Protein AF-A0A8H4ESY8-F1 (afdb_monomer_lite)

Sequence (150 aa):
MKFKSYLSGENSWLFCIITTLFLMIITCPILQLVKIIIFNKAGLQLSWINYVYLIFSIILIAAVSCIACTLLRDNPSDIVVVIIMYNTYFIIMSLYTTVTYKEIDIPLRCPENYNYTSPLVKIACQIRSANLIFMWITGVILASPIFCLC

pLDDT: mean 82.45, std 15.98, range [35.78, 97.38]

Secondary structure (DSSP, 8-state):
-HHHHHSSSS-HHHHHHHHHHHHHHHHHHHHHHHHHHHHHHTT----THHHHHHHHHHHHHHHHHHHHHHTTS--HHHHHHHHHHHHHHHHHHHHHHHHHHTSSSS-TT--TTS--SSHHHHHHHHHHHHHHHHHHHHHHHHHHHHHH--

Foldseek 3Di:
DVVVVCPPDPPPVVVVLVVVLLVLLVVLLVLLVVLVVLCVVVVFDDDPLSVVLNVLSVVVNVLVVVCVVCVVPPDPVNVVVLVVSLVVLVVSLVVCCVVLCPRDPADLVLDPPDDDPDPSVSVSSVSSNVSNVSSVVSSVSSCVVVVVVD

Organism: Gigaspora margarita (NCBI:txid4874)

Radius of gyration: 18.09 Å; chains: 1; bounding box: 44×22×53 Å

Structure (mmCIF, N/CA/C/O backbone):
data_AF-A0A8H4ESY8-F1
#
_entry.id   AF-A0A8H4ESY8-F1
#
loop_
_atom_site.group_PDB
_atom_site.id
_atom_site.type_symbol
_atom_site.label_atom_id
_atom_site.label_alt_id
_atom_site.label_comp_id
_atom_site.label_asym_id
_atom_site.label_entity_id
_atom_site.label_seq_id
_atom_site.pdbx_PDB_ins_code
_atom_site.Cartn_x
_atom_site.Cartn_y
_atom_site.Cartn_z
_atom_site.occupancy
_atom_site.B_iso_or_equiv
_atom_site.auth_seq_id
_atom_site.auth_comp_id
_atom_site.auth_asym_id
_atom_site.auth_atom_id
_atom_site.pdbx_PDB_model_num
ATOM 1 N N . MET A 1 1 ? 14.040 7.582 -30.208 1.00 37.78 1 MET A N 1
ATOM 2 C CA . MET A 1 1 ? 13.030 7.724 -31.291 1.00 37.78 1 MET A CA 1
ATOM 3 C C . MET A 1 1 ? 11.759 6.886 -31.059 1.00 37.78 1 MET A C 1
ATOM 5 O O . MET A 1 1 ? 10.702 7.331 -31.483 1.00 37.78 1 MET A O 1
ATOM 9 N N . LYS A 1 2 ? 11.807 5.756 -30.323 1.00 41.59 2 LYS A N 1
ATOM 10 C CA . LYS A 1 2 ? 10.635 4.904 -30.001 1.00 41.59 2 LYS A CA 1
ATOM 11 C C . LYS A 1 2 ? 9.529 5.566 -29.158 1.00 41.59 2 LYS A C 1
ATOM 13 O O . LYS A 1 2 ? 8.362 5.287 -29.375 1.00 41.59 2 LYS A O 1
ATOM 18 N N . PHE A 1 3 ? 9.846 6.495 -28.253 1.00 41.81 3 PHE A N 1
ATOM 19 C CA . PHE A 1 3 ? 8.815 7.149 -27.423 1.00 41.81 3 PHE A CA 1
ATOM 20 C C . PHE A 1 3 ? 7.831 8.013 -28.243 1.00 41.81 3 PHE A C 1
ATOM 22 O O . PHE A 1 3 ? 6.672 8.173 -27.876 1.00 41.81 3 PHE A O 1
ATOM 29 N N . LYS A 1 4 ? 8.273 8.532 -29.400 1.00 40.06 4 LYS A N 1
ATOM 30 C CA . LYS A 1 4 ? 7.449 9.367 -30.290 1.00 40.06 4 LYS A CA 1
ATOM 31 C C . LYS A 1 4 ? 6.465 8.543 -31.134 1.00 40.06 4 LYS A C 1
ATOM 33 O O . LYS A 1 4 ? 5.412 9.065 -31.474 1.00 40.06 4 LYS A O 1
ATOM 38 N N . SER A 1 5 ? 6.770 7.270 -31.419 1.00 44.25 5 SER A N 1
ATOM 39 C CA . SER A 1 5 ? 5.841 6.350 -32.096 1.00 44.25 5 SER A CA 1
ATOM 40 C C . SER A 1 5 ? 4.804 5.740 -31.144 1.00 44.25 5 SER A C 1
ATOM 42 O O . SER A 1 5 ? 3.771 5.271 -31.594 1.00 44.25 5 SER A O 1
ATOM 44 N N . TYR A 1 6 ? 5.030 5.778 -29.824 1.00 46.00 6 TYR A N 1
ATOM 45 C CA . TYR A 1 6 ? 4.026 5.364 -28.830 1.00 46.00 6 TYR A CA 1
ATOM 46 C C . TYR A 1 6 ? 2.893 6.389 -28.652 1.00 46.00 6 TYR A C 1
ATOM 48 O O . TYR A 1 6 ? 1.780 6.012 -28.298 1.00 46.00 6 TYR A O 1
ATOM 56 N N . LEU A 1 7 ? 3.164 7.673 -28.918 1.00 48.06 7 LEU A N 1
ATOM 57 C CA . LEU A 1 7 ? 2.187 8.768 -28.847 1.00 48.06 7 LEU A CA 1
ATOM 58 C C . LEU A 1 7 ? 1.379 8.948 -30.146 1.00 48.06 7 LEU A C 1
ATOM 60 O O . LEU A 1 7 ? 0.415 9.712 -30.157 1.00 48.06 7 LEU A O 1
ATOM 64 N N . SER A 1 8 ? 1.732 8.257 -31.238 1.00 47.56 8 SER A N 1
ATOM 65 C CA . SER A 1 8 ? 0.985 8.311 -32.499 1.00 47.56 8 SER A CA 1
ATOM 66 C C . SER A 1 8 ? -0.161 7.293 -32.510 1.00 47.56 8 SER A C 1
ATOM 68 O O . SER A 1 8 ? -0.045 6.234 -33.108 1.00 47.56 8 SER A O 1
ATOM 70 N N . GLY A 1 9 ? -1.265 7.608 -31.829 1.00 50.97 9 GLY A N 1
ATOM 71 C CA . GLY A 1 9 ? -2.621 7.105 -32.122 1.00 50.97 9 GLY A CA 1
ATOM 72 C C . GLY A 1 9 ? -2.967 5.616 -31.915 1.00 50.97 9 GLY A C 1
ATOM 73 O O . GLY A 1 9 ? -4.118 5.334 -31.604 1.00 50.97 9 GLY A O 1
ATOM 74 N N . GLU A 1 10 ? -2.036 4.665 -32.022 1.00 53.84 10 GLU A N 1
ATOM 75 C CA . GLU A 1 10 ? -2.345 3.217 -32.018 1.00 53.84 10 GLU A CA 1
ATOM 76 C C . GLU A 1 10 ? -2.363 2.565 -30.619 1.00 53.84 10 GLU A C 1
ATOM 78 O O . GLU A 1 10 ? -2.776 1.419 -30.475 1.00 53.84 10 GLU A O 1
ATOM 83 N N . ASN A 1 11 ? -1.992 3.293 -29.558 1.00 60.19 11 ASN A N 1
ATOM 84 C CA . ASN A 1 11 ? -1.743 2.729 -28.221 1.00 60.19 11 ASN A CA 1
ATOM 85 C C . ASN A 1 11 ? -2.512 3.430 -27.080 1.00 60.19 11 ASN A C 1
ATOM 87 O O . ASN A 1 11 ? -1.972 3.661 -25.997 1.00 60.19 11 ASN A O 1
ATOM 91 N N . SER A 1 12 ? -3.791 3.764 -27.291 1.00 69.19 12 SER A N 1
ATOM 92 C CA . SER A 1 12 ? -4.640 4.433 -26.280 1.00 69.19 12 SER A CA 1
ATOM 93 C C . SER A 1 12 ? -4.663 3.712 -24.916 1.00 69.19 12 SER A C 1
ATOM 95 O O . SER A 1 12 ? -4.618 4.360 -23.871 1.00 69.19 12 SER A O 1
ATOM 97 N N . TRP A 1 13 ? -4.632 2.377 -24.912 1.00 70.38 13 TRP A N 1
ATOM 98 C CA . TRP A 1 13 ? -4.632 1.555 -23.698 1.00 70.38 13 TRP A CA 1
ATOM 99 C C . TRP A 1 13 ? -3.348 1.703 -22.855 1.00 70.38 13 TRP A C 1
ATOM 101 O O . TRP A 1 13 ? -3.424 1.748 -21.629 1.00 70.38 13 TRP A O 1
ATOM 111 N N . LEU A 1 14 ? -2.176 1.858 -23.484 1.00 68.12 14 LEU A N 1
ATOM 112 C CA . LEU A 1 14 ? -0.896 2.077 -22.791 1.00 68.12 14 LEU A CA 1
ATOM 113 C C . LEU A 1 14 ? -0.868 3.422 -22.069 1.00 68.12 14 LEU A C 1
ATOM 115 O O . LEU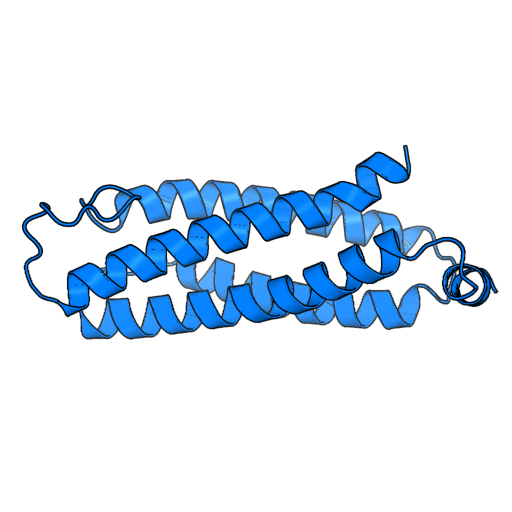 A 1 14 ? -0.395 3.512 -20.938 1.00 68.12 14 LEU A O 1
ATOM 119 N N . PHE A 1 15 ? -1.412 4.463 -22.701 1.00 71.25 15 PHE A N 1
ATOM 120 C CA . PHE A 1 15 ? -1.540 5.779 -22.079 1.00 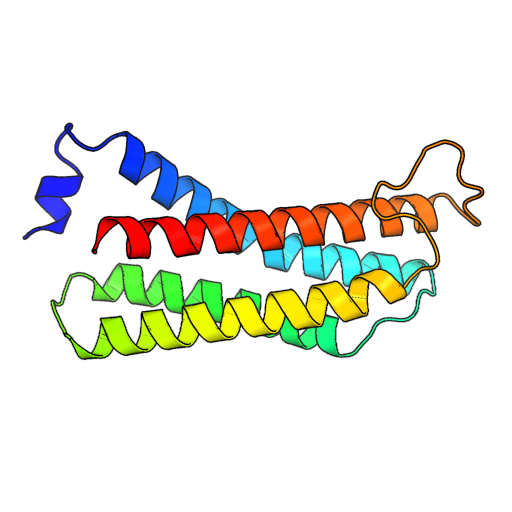71.25 15 PHE A CA 1
ATOM 121 C C . PHE A 1 15 ? -2.427 5.726 -20.827 1.00 71.25 15 PHE A C 1
ATOM 123 O O . PHE A 1 15 ? -2.077 6.308 -19.796 1.00 71.25 15 PHE A O 1
ATOM 130 N N . CYS A 1 16 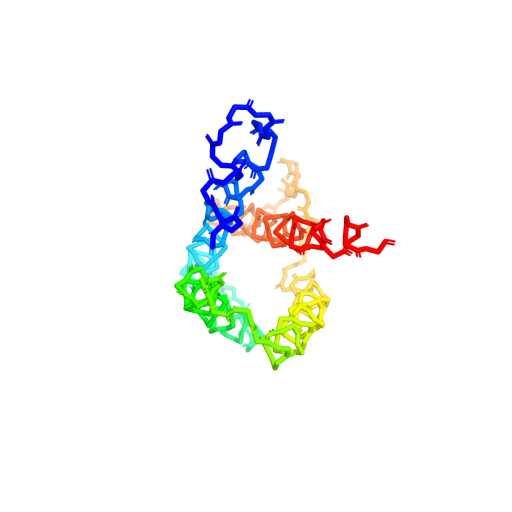? -3.535 4.979 -20.885 1.00 76.31 16 CYS A N 1
ATOM 131 C CA . CYS A 1 16 ? -4.381 4.725 -19.722 1.00 76.31 16 CYS A CA 1
ATOM 132 C C . CYS A 1 16 ? -3.611 3.997 -18.613 1.00 76.31 16 CYS A C 1
ATOM 134 O O . CYS A 1 16 ? -3.620 4.470 -17.481 1.00 76.31 16 CYS A O 1
ATOM 136 N N . ILE A 1 17 ? -2.887 2.915 -18.926 1.00 75.25 17 ILE A N 1
ATOM 137 C CA . ILE A 1 17 ? -2.105 2.153 -17.934 1.00 75.25 17 ILE A CA 1
ATOM 138 C C . ILE A 1 17 ? -1.055 3.034 -17.249 1.00 75.25 17 ILE A C 1
ATOM 140 O O . ILE A 1 17 ? -0.965 3.033 -16.023 1.00 75.25 17 ILE A O 1
ATOM 144 N N . ILE A 1 18 ? -0.288 3.814 -18.015 1.00 75.31 18 ILE A N 1
ATOM 145 C CA . ILE A 1 18 ? 0.761 4.691 -17.474 1.00 75.31 18 ILE A CA 1
ATOM 146 C C . ILE A 1 18 ? 0.153 5.770 -16.572 1.00 75.31 18 ILE A C 1
ATOM 148 O O . ILE A 1 18 ? 0.655 6.026 -15.477 1.00 75.31 18 ILE A O 1
ATOM 152 N N . THR A 1 19 ? -0.952 6.378 -17.005 1.00 79.88 19 THR A N 1
ATOM 153 C CA . THR A 1 19 ? -1.633 7.426 -16.236 1.00 79.88 19 THR A CA 1
ATOM 154 C C . THR A 1 19 ? -2.232 6.860 -14.947 1.00 79.88 19 THR A C 1
ATOM 156 O O . THR A 1 19 ? -2.048 7.436 -13.875 1.00 79.88 19 THR A O 1
ATOM 159 N N . THR A 1 20 ? -2.896 5.703 -15.015 1.00 84.31 20 THR A N 1
ATOM 160 C CA . THR A 1 20 ? -3.414 5.004 -13.833 1.00 84.31 20 THR A CA 1
ATOM 161 C C . THR A 1 20 ? -2.285 4.626 -12.880 1.00 84.31 20 THR A C 1
ATOM 163 O O . THR A 1 20 ? -2.417 4.839 -11.676 1.00 84.31 20 THR A O 1
ATOM 166 N N . LEU A 1 21 ? -1.157 4.129 -13.392 1.00 82.38 21 LEU A N 1
ATOM 167 C CA . LEU A 1 21 ? -0.001 3.779 -12.574 1.00 82.38 21 LEU A CA 1
ATOM 168 C C . LEU A 1 21 ? 0.541 4.999 -11.816 1.00 82.38 21 LEU A C 1
ATOM 170 O O . LEU A 1 21 ? 0.796 4.908 -10.617 1.00 82.38 21 LEU A O 1
ATOM 174 N N . PHE A 1 22 ? 0.658 6.147 -12.484 1.00 83.62 22 PHE A N 1
ATOM 175 C CA . PHE A 1 22 ? 1.128 7.383 -11.858 1.00 83.62 22 PHE A CA 1
ATOM 176 C C . PHE A 1 22 ? 0.204 7.846 -10.721 1.00 83.62 22 PHE A C 1
ATOM 178 O O . PHE A 1 22 ? 0.669 8.160 -9.624 1.00 83.62 22 PHE A O 1
ATOM 185 N N . LEU A 1 23 ? -1.114 7.816 -10.945 1.00 88.75 23 LEU A N 1
ATOM 186 C CA . LEU A 1 23 ? -2.103 8.157 -9.917 1.00 88.75 23 LEU A CA 1
ATOM 187 C C . LEU A 1 23 ? -2.033 7.206 -8.715 1.00 88.75 23 LEU A C 1
ATOM 189 O O . LEU A 1 23 ? -2.091 7.650 -7.567 1.00 88.75 23 LEU A O 1
ATOM 193 N N . MET A 1 24 ? -1.875 5.906 -8.962 1.00 87.88 24 MET A N 1
ATOM 194 C CA . MET A 1 24 ? -1.808 4.887 -7.912 1.00 87.88 24 MET A CA 1
ATOM 195 C C . MET A 1 24 ? -0.534 5.007 -7.070 1.00 87.88 24 MET A C 1
ATOM 197 O O . MET A 1 24 ? -0.606 4.999 -5.840 1.00 87.88 24 MET A O 1
ATOM 201 N N . ILE A 1 25 ? 0.613 5.223 -7.718 1.00 87.12 25 ILE A N 1
ATOM 202 C CA . ILE A 1 25 ? 1.912 5.423 -7.062 1.00 87.12 25 ILE A CA 1
ATOM 203 C C . ILE A 1 25 ? 1.892 6.627 -6.107 1.00 87.12 25 ILE A C 1
ATOM 205 O O . ILE A 1 25 ? 2.517 6.570 -5.052 1.00 87.12 25 ILE A O 1
ATOM 209 N N . ILE A 1 26 ? 1.149 7.692 -6.430 1.00 90.62 26 ILE A N 1
ATOM 210 C CA . ILE A 1 26 ? 0.958 8.850 -5.539 1.00 90.62 26 ILE A CA 1
ATOM 211 C C . ILE A 1 26 ? -0.066 8.548 -4.437 1.00 90.62 26 ILE A C 1
ATOM 213 O O . ILE A 1 26 ? 0.107 8.952 -3.286 1.00 90.62 26 ILE A O 1
ATOM 217 N N . THR A 1 27 ? -1.133 7.822 -4.766 1.00 92.94 27 THR A N 1
ATOM 218 C CA . THR A 1 27 ? -2.222 7.536 -3.823 1.00 92.94 27 THR A CA 1
ATOM 219 C C . THR A 1 27 ? -1.772 6.616 -2.683 1.00 92.94 27 THR A C 1
ATOM 221 O O . THR A 1 27 ? -2.144 6.852 -1.534 1.00 92.94 27 THR A O 1
ATOM 224 N N . CYS A 1 28 ? -0.930 5.613 -2.952 1.00 92.94 28 CYS A N 1
ATOM 225 C CA . CYS A 1 28 ? -0.404 4.691 -1.938 1.00 92.94 28 CYS A CA 1
ATOM 226 C C . CYS A 1 28 ? 0.279 5.379 -0.734 1.00 92.94 28 CYS A C 1
ATOM 228 O O . CYS A 1 28 ? -0.151 5.146 0.398 1.00 92.94 28 CYS A O 1
ATOM 230 N N . PRO A 1 29 ? 1.300 6.242 -0.905 1.00 94.25 29 PRO A N 1
ATOM 231 C CA . PRO A 1 29 ? 1.940 6.913 0.224 1.00 94.25 29 PRO A CA 1
ATOM 232 C C . PRO A 1 29 ? 0.999 7.884 0.944 1.00 94.25 29 PRO A C 1
ATOM 234 O O . PRO A 1 29 ? 1.091 8.004 2.164 1.00 94.25 29 PRO A O 1
ATOM 237 N N . ILE A 1 30 ? 0.062 8.531 0.239 1.00 96.00 30 ILE A N 1
ATOM 238 C CA . ILE A 1 30 ? -0.957 9.384 0.873 1.00 96.00 30 ILE A CA 1
ATOM 239 C C . ILE A 1 30 ? -1.859 8.545 1.784 1.00 96.00 30 ILE A C 1
ATOM 241 O O . ILE A 1 30 ? -2.032 8.886 2.954 1.00 96.00 30 ILE A O 1
ATOM 245 N N . LEU A 1 31 ? -2.398 7.427 1.288 1.00 95.75 31 LEU A N 1
ATOM 246 C CA . LEU A 1 31 ? -3.229 6.524 2.089 1.00 95.75 31 LEU A CA 1
ATOM 247 C C . LEU A 1 31 ? -2.462 5.965 3.289 1.00 95.75 31 LEU A C 1
ATOM 249 O O . LEU A 1 31 ? -3.009 5.913 4.391 1.00 95.75 31 LEU A O 1
ATOM 253 N N . GLN A 1 32 ? -1.188 5.620 3.111 1.00 96.44 32 GLN A N 1
ATOM 254 C CA . GLN A 1 32 ? -0.350 5.130 4.197 1.00 96.44 32 GLN A CA 1
ATOM 255 C C . GLN A 1 32 ? -0.071 6.208 5.256 1.00 96.44 32 GLN A C 1
ATOM 257 O O . GLN A 1 32 ? -0.122 5.918 6.453 1.00 96.44 32 GLN A O 1
ATOM 262 N N . LEU A 1 33 ? 0.172 7.459 4.853 1.00 97.12 33 LEU A N 1
ATOM 263 C CA . LEU A 1 33 ? 0.296 8.592 5.778 1.00 97.12 33 LEU A CA 1
ATOM 264 C C . LEU A 1 33 ? -0.998 8.812 6.563 1.00 97.12 33 LEU A C 1
ATOM 266 O O . LEU A 1 33 ? -0.974 8.927 7.789 1.00 97.12 33 LEU A O 1
ATOM 270 N N . VAL A 1 34 ? -2.136 8.822 5.868 1.00 97.38 34 VAL A N 1
ATOM 271 C CA . VAL A 1 34 ? -3.455 8.973 6.488 1.00 97.38 34 VAL A CA 1
ATOM 272 C C . VAL A 1 34 ? -3.726 7.828 7.473 1.00 97.38 34 VAL A C 1
ATOM 274 O O . VAL A 1 34 ? -4.186 8.087 8.588 1.00 97.38 34 VAL A O 1
ATOM 277 N N . LYS A 1 35 ? -3.377 6.581 7.117 1.00 96.06 35 LYS A N 1
ATOM 278 C CA . LYS A 1 35 ? -3.451 5.415 8.013 1.00 96.06 35 LYS A CA 1
ATOM 279 C C . LYS A 1 35 ? -2.661 5.667 9.295 1.00 96.06 35 LYS A C 1
ATOM 281 O O . LYS A 1 35 ? -3.223 5.534 10.378 1.00 96.06 35 LYS A O 1
ATOM 286 N N . ILE A 1 36 ? -1.391 6.065 9.183 1.00 96.88 36 ILE A N 1
ATOM 287 C CA . ILE A 1 36 ? -0.513 6.328 10.334 1.00 96.88 36 ILE A CA 1
ATOM 288 C C . ILE A 1 36 ? -1.112 7.408 11.247 1.00 96.88 36 ILE A C 1
ATOM 290 O O . ILE A 1 36 ? -1.178 7.224 12.462 1.00 96.88 36 ILE A O 1
ATOM 294 N N . ILE A 1 37 ? -1.603 8.513 10.677 1.00 97.19 37 ILE A N 1
ATOM 295 C CA . ILE A 1 37 ? -2.217 9.608 11.444 1.00 97.19 37 ILE A CA 1
ATOM 296 C C . ILE A 1 37 ? -3.447 9.117 12.213 1.00 97.19 37 ILE A C 1
ATOM 298 O O . ILE A 1 37 ? -3.611 9.436 13.391 1.00 97.19 37 ILE A O 1
ATOM 302 N N . ILE A 1 38 ? -4.321 8.349 11.563 1.00 96.94 38 ILE A N 1
ATOM 303 C CA . ILE A 1 38 ? -5.578 7.900 12.169 1.00 96.94 38 ILE A CA 1
ATOM 304 C C . ILE A 1 38 ? -5.346 6.805 13.206 1.00 96.94 38 ILE A C 1
ATOM 306 O O . ILE A 1 38 ? -5.975 6.851 14.259 1.00 96.94 38 ILE A O 1
ATOM 310 N N . PHE A 1 39 ? -4.413 5.883 12.971 1.00 95.62 39 PHE A N 1
ATOM 311 C CA . PHE A 1 39 ? -4.035 4.872 13.961 1.00 95.62 39 PHE A CA 1
ATOM 312 C C . PHE A 1 39 ? -3.481 5.516 15.233 1.00 95.62 39 PHE A C 1
ATOM 314 O O . PHE A 1 39 ? -3.933 5.177 16.324 1.00 95.62 39 PHE A O 1
ATOM 321 N N . ASN A 1 40 ? -2.602 6.516 15.097 1.00 95.62 40 ASN A N 1
ATOM 322 C CA . ASN A 1 40 ? -2.094 7.279 16.238 1.00 95.62 40 ASN A CA 1
ATOM 323 C C . ASN A 1 40 ? -3.216 7.993 17.003 1.00 95.62 40 ASN A C 1
ATOM 325 O O . ASN A 1 40 ? -3.274 7.913 18.227 1.00 95.62 40 ASN A O 1
ATOM 329 N N . LYS A 1 41 ? -4.144 8.654 16.296 1.00 96.31 41 LYS A N 1
ATOM 330 C CA . LYS A 1 41 ? -5.298 9.318 16.931 1.00 96.31 41 LYS A CA 1
ATOM 331 C C . LYS A 1 41 ? -6.244 8.334 17.623 1.00 96.31 41 LYS A C 1
ATOM 333 O O . LYS A 1 41 ? -6.860 8.689 18.619 1.00 96.31 41 LYS A O 1
ATOM 338 N N . ALA A 1 42 ? -6.374 7.122 17.090 1.00 94.31 42 ALA A N 1
ATOM 339 C CA . ALA A 1 42 ? -7.214 6.066 17.642 1.00 94.31 42 ALA A CA 1
ATOM 340 C C . ALA A 1 42 ? -6.549 5.287 18.791 1.00 94.31 42 ALA A C 1
ATOM 342 O O . ALA A 1 42 ? -7.191 4.407 19.358 1.00 94.31 42 ALA A O 1
ATOM 343 N N . GLY A 1 43 ? -5.282 5.574 19.118 1.00 93.56 43 GLY A N 1
ATOM 344 C CA . GLY A 1 43 ? -4.514 4.812 20.107 1.00 93.56 43 GLY A CA 1
ATOM 345 C C . GLY A 1 43 ? -4.212 3.373 19.669 1.00 93.56 43 GLY A C 1
ATOM 346 O O . GLY A 1 43 ? -3.990 2.508 20.512 1.00 93.56 43 GLY A O 1
ATOM 347 N N . LEU A 1 44 ? -4.240 3.098 18.361 1.00 92.88 44 LEU A N 1
ATOM 348 C CA . LEU A 1 44 ? -3.948 1.782 17.797 1.00 92.88 44 LEU A CA 1
ATOM 349 C C . LEU A 1 44 ? -2.438 1.594 17.640 1.00 92.88 44 LEU A C 1
ATOM 351 O O . LEU A 1 44 ? -1.713 2.527 17.293 1.00 92.88 44 LEU A O 1
ATOM 355 N N . GLN A 1 45 ? -1.962 0.369 17.856 1.00 90.38 45 GLN A N 1
ATOM 356 C CA . GLN A 1 45 ? -0.547 0.052 17.687 1.00 90.38 45 GLN A CA 1
ATOM 357 C C . GLN A 1 45 ? -0.147 0.097 16.209 1.00 90.38 45 GLN A C 1
ATOM 359 O O . GLN A 1 45 ? -0.800 -0.490 15.345 1.00 90.38 45 GLN A O 1
ATOM 364 N N . LEU A 1 46 ? 0.966 0.774 15.928 1.00 92.38 46 LEU A N 1
ATOM 365 C CA . LEU A 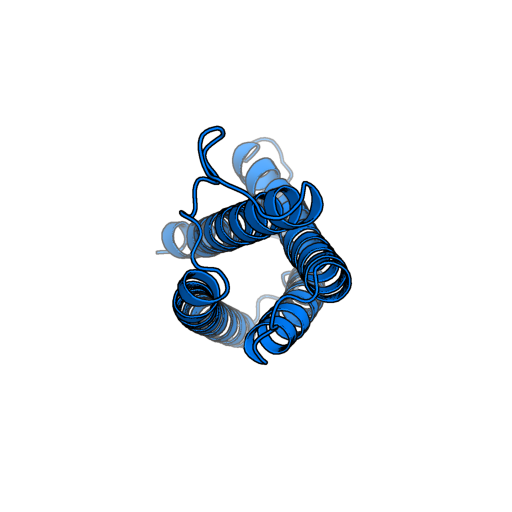1 46 ? 1.599 0.803 14.615 1.00 92.38 46 LEU A CA 1
ATOM 366 C C . LEU A 1 46 ? 2.850 -0.067 14.626 1.00 92.38 46 LEU A C 1
ATOM 368 O O . LEU A 1 46 ? 3.762 0.134 15.424 1.00 92.38 46 LEU A O 1
ATOM 372 N N . SER A 1 47 ? 2.920 -1.003 13.686 1.00 92.88 47 SER A N 1
ATOM 373 C CA . SER A 1 47 ? 4.130 -1.792 13.458 1.00 92.88 47 SER A CA 1
ATOM 374 C C . SER A 1 47 ? 5.163 -1.007 12.645 1.00 92.88 47 SER A C 1
ATOM 376 O O . SER A 1 47 ? 4.801 -0.206 11.779 1.00 92.88 47 SER A O 1
ATOM 378 N N . TRP A 1 48 ? 6.453 -1.294 12.847 1.00 91.62 48 TRP A N 1
ATOM 379 C CA . TRP A 1 48 ? 7.569 -0.665 12.119 1.00 91.62 48 TRP A CA 1
ATOM 380 C C . TRP A 1 48 ? 7.453 -0.797 10.588 1.00 91.62 48 TRP A C 1
ATOM 382 O O . TRP A 1 48 ? 7.850 0.107 9.851 1.00 91.62 48 TRP A O 1
ATOM 392 N N . ILE A 1 49 ? 6.834 -1.881 10.103 1.00 93.56 49 ILE A N 1
ATOM 393 C CA . ILE A 1 49 ? 6.613 -2.138 8.672 1.00 93.56 49 ILE A CA 1
ATOM 394 C C . ILE A 1 49 ? 5.793 -1.032 7.989 1.00 93.56 49 ILE A C 1
ATOM 396 O O . ILE A 1 49 ? 5.944 -0.812 6.790 1.00 93.56 49 ILE A O 1
ATOM 400 N N . ASN A 1 50 ? 4.963 -0.292 8.736 1.00 93.81 50 ASN A N 1
ATOM 401 C CA . ASN A 1 50 ? 4.197 0.831 8.196 1.00 93.81 50 ASN A CA 1
ATOM 402 C C . ASN A 1 50 ? 5.088 1.959 7.684 1.00 93.81 50 ASN A C 1
ATOM 404 O O . ASN A 1 50 ? 4.778 2.570 6.661 1.00 93.81 50 ASN A O 1
ATOM 408 N N . TYR A 1 51 ? 6.180 2.229 8.394 1.00 94.94 51 TYR A N 1
ATOM 409 C CA . TYR A 1 51 ? 7.139 3.262 8.022 1.00 94.94 51 TYR A CA 1
ATOM 410 C C . TYR A 1 51 ? 8.038 2.781 6.887 1.00 94.94 51 TYR A C 1
ATOM 412 O O . TYR A 1 51 ? 8.297 3.536 5.955 1.00 94.94 51 TYR A O 1
ATOM 420 N N . VAL A 1 52 ? 8.438 1.505 6.912 1.00 94.31 52 VAL A N 1
ATOM 421 C CA . VAL A 1 52 ? 9.201 0.884 5.818 1.00 94.31 52 VAL A CA 1
ATOM 422 C C . VAL A 1 52 ? 8.413 0.927 4.510 1.00 94.31 52 VAL A C 1
ATOM 424 O O . VAL A 1 52 ? 8.949 1.359 3.493 1.00 94.31 52 VAL A O 1
ATOM 427 N N . TYR A 1 53 ? 7.129 0.558 4.535 1.00 94.44 53 TYR A N 1
ATOM 428 C CA . TYR A 1 53 ? 6.266 0.633 3.356 1.00 94.44 53 TYR A CA 1
ATOM 429 C C . TYR A 1 53 ? 6.091 2.074 2.850 1.00 94.44 53 TYR A C 1
ATOM 431 O O . TYR A 1 53 ? 6.140 2.310 1.642 1.00 94.44 53 TYR A O 1
ATOM 439 N N . LEU A 1 54 ? 5.946 3.052 3.752 1.00 95.44 54 LEU A N 1
ATOM 440 C CA . LEU A 1 54 ? 5.858 4.465 3.376 1.00 95.44 54 LEU A CA 1
ATOM 441 C C . LEU A 1 54 ? 7.142 4.955 2.688 1.00 95.44 54 LEU A C 1
ATOM 443 O O . LEU A 1 54 ? 7.072 5.525 1.602 1.00 95.44 54 LEU A O 1
ATOM 447 N N . ILE A 1 55 ? 8.306 4.701 3.294 1.00 94.62 55 ILE A N 1
ATOM 448 C CA . ILE A 1 55 ? 9.612 5.078 2.734 1.00 94.62 55 ILE A CA 1
ATOM 449 C C . ILE A 1 55 ? 9.797 4.430 1.362 1.00 94.62 55 ILE A C 1
ATOM 451 O O . ILE A 1 55 ? 10.158 5.109 0.402 1.00 94.62 55 ILE A O 1
ATOM 455 N N . PHE A 1 56 ? 9.487 3.138 1.241 1.00 91.94 56 PHE A N 1
ATOM 456 C CA . PHE A 1 56 ? 9.596 2.433 -0.030 1.00 91.94 56 PHE A CA 1
ATOM 457 C C . PHE A 1 56 ? 8.658 3.010 -1.098 1.00 91.94 56 PHE A C 1
ATOM 459 O O . PHE A 1 56 ? 9.063 3.173 -2.245 1.00 91.94 56 PHE A O 1
ATOM 466 N N . SER A 1 57 ? 7.430 3.381 -0.727 1.00 91.69 57 SER A N 1
ATOM 467 C CA . SER A 1 57 ? 6.473 4.010 -1.649 1.00 91.69 57 SER A CA 1
ATOM 468 C C . SER A 1 57 ? 6.979 5.362 -2.171 1.00 91.69 57 SER A C 1
ATOM 470 O O . SER A 1 57 ? 6.794 5.678 -3.343 1.00 91.69 57 SER A O 1
ATOM 472 N N . ILE A 1 58 ? 7.682 6.137 -1.337 1.00 92.00 58 ILE A N 1
ATOM 473 C CA . ILE A 1 58 ? 8.325 7.397 -1.748 1.00 92.00 58 ILE A CA 1
ATOM 474 C C . ILE A 1 58 ? 9.511 7.132 -2.689 1.00 92.00 58 ILE A C 1
ATOM 476 O O . ILE A 1 58 ? 9.644 7.801 -3.714 1.00 92.00 58 ILE A O 1
ATOM 480 N N . ILE A 1 59 ? 10.348 6.133 -2.385 1.00 90.06 59 ILE A N 1
ATOM 481 C CA . ILE A 1 59 ? 11.457 5.720 -3.263 1.00 90.06 59 ILE A CA 1
ATOM 482 C C . ILE A 1 59 ? 10.923 5.280 -4.631 1.00 90.06 59 ILE A C 1
ATOM 484 O O . ILE A 1 59 ? 11.492 5.640 -5.660 1.00 90.06 59 ILE A O 1
ATOM 488 N N . LEU A 1 60 ? 9.805 4.551 -4.656 1.00 86.25 60 LEU A N 1
ATOM 489 C CA . LEU A 1 60 ? 9.158 4.106 -5.885 1.00 86.25 60 LEU A CA 1
ATOM 490 C C . LEU A 1 60 ? 8.688 5.287 -6.752 1.00 86.25 60 LEU A C 1
ATOM 492 O O . LEU A 1 60 ? 8.918 5.259 -7.960 1.00 86.25 60 LEU A O 1
ATOM 496 N N . ILE A 1 61 ? 8.114 6.345 -6.158 1.00 87.38 61 ILE A N 1
ATOM 497 C CA . ILE A 1 61 ? 7.782 7.590 -6.882 1.00 87.38 61 ILE A CA 1
ATOM 498 C C . ILE A 1 61 ? 9.029 8.168 -7.559 1.00 87.38 61 ILE A C 1
ATOM 500 O O . ILE A 1 61 ? 9.007 8.467 -8.756 1.00 87.38 61 ILE A O 1
ATOM 504 N N . ALA A 1 62 ? 10.114 8.331 -6.797 1.00 84.88 62 ALA A N 1
ATOM 505 C CA . ALA A 1 62 ? 11.346 8.940 -7.290 1.00 84.88 62 ALA A CA 1
ATOM 506 C C . ALA A 1 62 ? 11.974 8.111 -8.417 1.00 84.88 62 ALA A C 1
ATOM 508 O O . ALA A 1 62 ? 12.367 8.652 -9.448 1.00 84.88 62 ALA A O 1
ATOM 509 N N . ALA A 1 63 ? 12.009 6.790 -8.253 1.00 80.69 63 ALA A N 1
ATOM 510 C CA . ALA A 1 63 ? 12.563 5.882 -9.239 1.00 80.69 63 ALA A CA 1
ATOM 511 C C . ALA A 1 63 ? 11.742 5.841 -10.530 1.00 80.69 63 ALA A C 1
ATOM 513 O O . ALA A 1 63 ? 12.321 5.956 -11.603 1.00 80.69 63 ALA A O 1
ATOM 514 N N . VAL A 1 64 ? 10.409 5.748 -10.456 1.00 76.88 64 VAL A N 1
ATOM 515 C CA . VAL A 1 64 ? 9.556 5.769 -11.658 1.00 76.88 64 VAL A CA 1
ATOM 516 C C . VAL A 1 64 ? 9.658 7.113 -12.379 1.00 76.88 64 VAL A C 1
ATOM 518 O O . VAL A 1 64 ? 9.727 7.141 -13.606 1.00 76.88 64 VAL A O 1
ATOM 521 N N . SER A 1 65 ? 9.759 8.217 -11.636 1.00 77.00 65 SER A N 1
ATOM 522 C CA . SER A 1 65 ? 9.981 9.549 -12.212 1.00 77.00 65 SER A CA 1
ATOM 523 C C . SER A 1 65 ? 11.342 9.652 -12.913 1.00 77.00 65 SER A C 1
ATOM 525 O O . SER A 1 65 ? 11.424 10.163 -14.026 1.00 77.00 65 SER A O 1
ATOM 527 N N . CYS A 1 66 ? 12.408 9.114 -12.310 1.00 73.19 66 CYS A N 1
ATOM 528 C CA . CYS A 1 66 ? 13.730 9.034 -12.936 1.00 73.19 66 CYS A CA 1
ATOM 529 C C . CYS A 1 66 ? 13.732 8.133 -14.174 1.00 73.19 66 CYS A C 1
ATOM 531 O O . CYS A 1 66 ? 14.276 8.527 -15.199 1.00 73.19 66 CYS A O 1
ATOM 533 N N . ILE A 1 67 ? 13.097 6.961 -14.108 1.00 68.25 67 ILE A N 1
ATOM 534 C CA . ILE A 1 67 ? 13.012 6.013 -15.225 1.00 68.25 67 ILE A CA 1
ATOM 535 C C . ILE A 1 67 ? 12.222 6.623 -16.386 1.00 68.25 67 ILE A C 1
ATOM 537 O O . ILE A 1 67 ? 12.634 6.499 -17.534 1.00 68.25 67 ILE A O 1
ATOM 541 N N . ALA A 1 68 ? 11.144 7.366 -16.120 1.00 65.50 68 ALA A N 1
ATOM 542 C CA . ALA A 1 68 ? 10.443 8.123 -17.158 1.00 65.50 68 ALA A CA 1
ATOM 543 C C . ALA A 1 68 ? 11.371 9.130 -17.871 1.00 65.50 68 ALA A C 1
ATOM 545 O O . ALA A 1 68 ? 11.262 9.313 -19.084 1.00 65.50 68 ALA A O 1
ATOM 546 N N . CYS A 1 69 ? 12.325 9.729 -17.150 1.00 63.56 69 CYS A N 1
ATOM 547 C CA . CYS A 1 69 ? 13.349 10.604 -17.723 1.00 63.56 69 CYS A CA 1
ATOM 548 C C . CYS A 1 69 ? 14.470 9.835 -18.456 1.00 63.56 69 CYS A C 1
ATOM 550 O O . CYS A 1 69 ? 15.003 10.347 -19.442 1.00 63.56 69 CYS A O 1
ATOM 552 N N . THR A 1 70 ? 14.842 8.626 -18.009 1.00 62.16 70 THR A N 1
ATOM 553 C CA . THR A 1 70 ? 15.956 7.841 -18.581 1.00 62.16 70 THR A CA 1
ATOM 554 C C . THR A 1 70 ? 15.553 6.850 -19.670 1.00 62.16 70 THR A C 1
ATOM 556 O O . THR A 1 70 ? 16.411 6.512 -20.476 1.00 62.16 70 THR A O 1
ATOM 559 N N . LEU A 1 71 ? 14.276 6.465 -19.806 1.00 53.53 71 LEU A N 1
ATOM 560 C CA . LEU A 1 71 ? 13.741 5.620 -20.899 1.00 53.53 71 LEU A CA 1
ATOM 561 C C . LEU A 1 71 ? 13.936 6.220 -22.312 1.00 53.53 71 LEU A C 1
ATOM 563 O O . LEU A 1 71 ? 13.615 5.595 -23.322 1.00 53.53 71 LEU A O 1
ATOM 567 N N . LEU A 1 72 ? 14.500 7.426 -22.410 1.00 50.09 72 LEU A N 1
ATOM 568 C CA . LEU A 1 72 ? 15.022 8.015 -23.644 1.00 50.09 72 LEU A CA 1
ATOM 569 C C . LEU A 1 72 ? 16.419 7.488 -24.037 1.00 50.09 72 LEU A C 1
ATOM 571 O O . LEU A 1 72 ? 16.878 7.761 -25.148 1.00 50.09 72 LEU A O 1
ATOM 575 N N . ARG A 1 73 ? 17.092 6.746 -23.153 1.00 57.44 73 ARG A N 1
ATOM 576 C CA . ARG A 1 73 ? 18.487 6.309 -23.252 1.00 57.44 73 ARG A CA 1
ATOM 577 C C . ARG A 1 73 ? 18.538 4.780 -23.137 1.00 57.44 73 ARG A C 1
ATOM 579 O O . ARG A 1 73 ? 18.751 4.268 -22.053 1.00 57.44 73 ARG A O 1
ATOM 586 N N . ASP A 1 74 ? 18.294 4.068 -24.240 1.00 62.00 74 ASP A N 1
ATOM 587 C CA . ASP A 1 74 ? 18.320 2.589 -24.358 1.00 62.00 74 ASP A CA 1
ATOM 588 C C . ASP A 1 74 ? 19.557 1.972 -23.651 1.00 62.00 74 ASP A C 1
ATOM 590 O O . ASP A 1 74 ? 20.637 1.891 -24.238 1.00 62.00 74 ASP A O 1
ATOM 594 N N . ASN A 1 75 ? 19.431 1.574 -22.376 1.00 67.38 75 ASN A N 1
ATOM 595 C CA . ASN A 1 75 ? 20.531 1.050 -21.560 1.00 67.38 75 ASN A CA 1
ATOM 596 C C . ASN A 1 75 ? 20.112 -0.236 -20.813 1.00 67.38 75 ASN A C 1
ATOM 598 O O . ASN A 1 75 ? 19.182 -0.201 -20.005 1.00 67.38 75 ASN A O 1
ATOM 602 N N . PRO A 1 76 ? 20.798 -1.377 -21.022 1.00 65.62 76 PRO A N 1
ATOM 603 C CA . PRO A 1 76 ? 20.444 -2.656 -20.398 1.00 65.62 76 PRO A CA 1
ATOM 604 C C . PRO A 1 76 ? 20.632 -2.707 -18.872 1.00 65.62 76 PRO A C 1
ATOM 606 O O . PRO A 1 76 ? 20.077 -3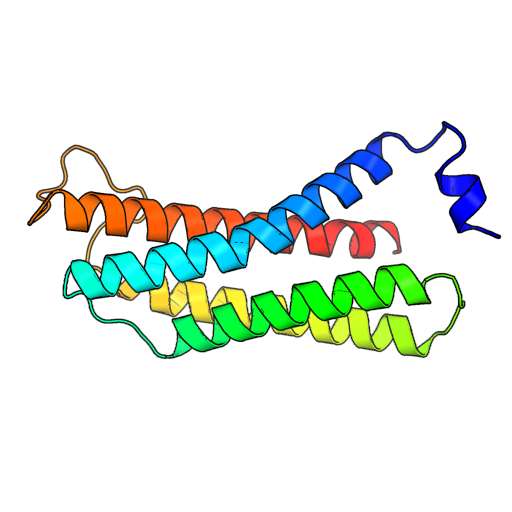.595 -18.230 1.00 65.62 76 PRO A O 1
ATOM 609 N N . SER A 1 77 ? 21.369 -1.785 -18.243 1.00 70.25 77 SER A N 1
ATOM 610 C CA . SER A 1 77 ? 21.424 -1.735 -16.769 1.00 70.25 77 SER A CA 1
ATOM 611 C C . SER A 1 77 ? 20.084 -1.348 -16.139 1.00 70.25 77 SER A C 1
ATOM 613 O O . SER A 1 77 ? 19.790 -1.743 -15.011 1.00 70.25 77 SER A O 1
ATOM 615 N N . ASP A 1 78 ? 19.253 -0.606 -16.871 1.00 69.69 78 ASP A N 1
ATOM 616 C CA . ASP A 1 78 ? 18.023 -0.024 -16.339 1.00 69.69 78 ASP A CA 1
ATOM 617 C C . ASP A 1 78 ? 16.939 -1.100 -16.160 1.00 69.69 78 ASP A C 1
ATOM 619 O O . ASP A 1 78 ? 16.174 -1.055 -15.195 1.00 69.69 78 ASP A O 1
ATOM 623 N N . ILE A 1 79 ? 16.931 -2.140 -17.009 1.00 71.88 79 ILE A N 1
ATOM 624 C CA . ILE A 1 79 ? 16.000 -3.271 -16.872 1.00 71.88 79 ILE A CA 1
ATOM 625 C C . ILE A 1 79 ? 16.283 -4.102 -15.611 1.00 71.88 79 ILE A C 1
ATOM 627 O O . ILE A 1 79 ? 15.349 -4.543 -14.943 1.00 71.88 79 ILE A O 1
ATOM 631 N N . VAL A 1 80 ? 17.554 -4.254 -15.222 1.00 76.44 80 VAL A N 1
ATOM 632 C CA . VAL A 1 80 ? 17.942 -4.980 -14.000 1.00 76.44 80 VAL A CA 1
ATOM 633 C C . VAL A 1 80 ? 17.447 -4.240 -12.757 1.00 76.44 80 VAL A C 1
ATOM 635 O O . VAL A 1 80 ? 16.885 -4.858 -11.853 1.00 76.44 80 VAL A O 1
ATOM 638 N N . VAL A 1 81 ? 17.590 -2.911 -12.729 1.00 77.12 81 VAL A N 1
ATOM 639 C CA . VAL A 1 81 ? 17.095 -2.070 -11.628 1.00 77.12 81 VAL A CA 1
ATOM 640 C C . VAL A 1 81 ? 15.575 -2.182 -11.500 1.00 77.12 81 VAL A C 1
ATOM 642 O O . VAL A 1 81 ? 15.074 -2.393 -10.396 1.00 77.12 81 VAL A O 1
ATOM 645 N N . VAL A 1 82 ? 14.843 -2.123 -12.618 1.00 75.81 82 VAL A N 1
ATOM 646 C CA . VAL A 1 82 ? 13.378 -2.288 -12.638 1.00 75.81 82 VAL A CA 1
ATOM 647 C C . VAL A 1 82 ? 12.962 -3.649 -12.074 1.00 75.81 82 VAL A C 1
ATOM 649 O O . VAL A 1 82 ? 12.072 -3.712 -11.225 1.00 75.81 82 VAL A O 1
ATOM 652 N N . ILE A 1 83 ? 13.633 -4.733 -12.479 1.00 79.00 83 ILE A N 1
ATOM 653 C CA . ILE A 1 83 ? 13.352 -6.087 -11.980 1.00 79.00 83 ILE A CA 1
ATOM 654 C C . ILE A 1 83 ? 13.600 -6.181 -10.468 1.00 79.00 83 ILE A C 1
ATOM 656 O O . ILE A 1 83 ? 12.760 -6.715 -9.740 1.00 79.00 83 ILE A O 1
ATOM 660 N N . ILE A 1 84 ? 14.724 -5.657 -9.970 1.00 82.94 84 ILE A N 1
ATOM 661 C CA . ILE A 1 84 ? 15.047 -5.676 -8.533 1.00 82.94 84 ILE A CA 1
ATOM 662 C C . ILE A 1 84 ? 14.001 -4.891 -7.737 1.00 82.94 84 ILE A C 1
ATOM 664 O O . ILE A 1 84 ? 13.493 -5.380 -6.724 1.00 82.94 84 ILE A O 1
ATOM 668 N N . MET A 1 85 ? 13.647 -3.693 -8.200 1.00 80.94 85 MET A N 1
ATOM 669 C CA . MET A 1 85 ? 12.643 -2.848 -7.560 1.00 80.94 85 MET A CA 1
ATOM 670 C C . MET A 1 85 ? 11.275 -3.523 -7.496 1.00 80.94 85 MET A C 1
ATOM 672 O O . MET A 1 85 ? 10.640 -3.520 -6.441 1.00 80.94 85 MET A O 1
ATOM 676 N N . TYR A 1 86 ? 10.849 -4.140 -8.597 1.00 83.44 86 TYR A N 1
ATOM 677 C CA . TYR A 1 86 ? 9.600 -4.887 -8.682 1.00 83.44 86 TYR A CA 1
ATOM 678 C C . TYR A 1 86 ? 9.554 -6.048 -7.678 1.00 83.44 86 TYR A C 1
ATOM 680 O O . TYR A 1 86 ? 8.619 -6.149 -6.881 1.00 83.44 86 TYR A O 1
ATOM 688 N N . ASN A 1 87 ? 10.590 -6.892 -7.659 1.00 85.69 87 ASN A N 1
ATOM 689 C CA . ASN A 1 87 ? 10.661 -8.023 -6.731 1.00 85.69 87 ASN A CA 1
ATOM 690 C C . ASN A 1 87 ? 10.682 -7.550 -5.271 1.00 85.69 87 ASN A C 1
ATOM 692 O O . ASN A 1 87 ? 9.974 -8.095 -4.423 1.00 85.69 87 ASN A O 1
ATOM 696 N N . THR A 1 88 ? 11.434 -6.485 -4.984 1.00 88.44 88 THR A N 1
ATOM 697 C CA . THR A 1 88 ? 11.489 -5.887 -3.644 1.00 88.44 88 THR A CA 1
ATOM 698 C C . THR A 1 88 ? 10.120 -5.351 -3.218 1.00 88.44 88 THR A C 1
ATOM 700 O O . THR A 1 88 ? 9.706 -5.576 -2.080 1.00 88.44 88 THR A O 1
ATOM 703 N N . TYR A 1 89 ? 9.374 -4.711 -4.127 1.00 88.81 89 TYR A N 1
ATOM 704 C CA . TYR A 1 89 ? 8.017 -4.237 -3.849 1.00 88.81 89 TYR A CA 1
ATOM 705 C C . TYR A 1 89 ? 7.084 -5.390 -3.465 1.00 88.81 89 TYR A C 1
ATOM 707 O O . TYR A 1 89 ? 6.402 -5.306 -2.446 1.00 88.81 89 TYR A O 1
ATOM 715 N N . PHE A 1 90 ? 7.101 -6.496 -4.214 1.00 89.75 90 PHE A N 1
ATOM 716 C CA . PHE A 1 90 ? 6.274 -7.673 -3.919 1.00 89.75 90 PHE A CA 1
ATOM 717 C C . PHE A 1 90 ? 6.588 -8.310 -2.558 1.00 89.75 90 PHE A C 1
ATOM 719 O O . PHE A 1 90 ? 5.667 -8.697 -1.828 1.00 89.75 90 PHE A O 1
ATOM 726 N N . ILE A 1 91 ? 7.869 -8.377 -2.182 1.00 91.88 91 ILE A N 1
ATOM 727 C CA . ILE A 1 91 ? 8.286 -8.860 -0.858 1.00 91.88 91 ILE A CA 1
ATOM 728 C C . ILE A 1 91 ? 7.728 -7.940 0.235 1.00 91.88 91 ILE A C 1
ATOM 730 O O . ILE A 1 91 ? 7.087 -8.417 1.175 1.00 91.88 91 ILE A O 1
ATOM 734 N N . ILE A 1 92 ? 7.904 -6.622 0.093 1.00 91.56 92 ILE A N 1
ATOM 735 C CA . ILE A 1 92 ? 7.400 -5.639 1.061 1.00 91.56 92 ILE A CA 1
ATOM 736 C C . ILE A 1 92 ? 5.875 -5.711 1.170 1.00 91.56 92 ILE A C 1
ATOM 738 O O . ILE A 1 92 ? 5.362 -5.732 2.287 1.00 91.56 92 ILE A O 1
ATOM 742 N N . MET A 1 93 ? 5.147 -5.814 0.054 1.00 92.62 93 MET A N 1
ATOM 743 C CA . MET A 1 93 ? 3.686 -5.957 0.054 1.00 92.62 93 MET A CA 1
ATOM 744 C C . MET A 1 93 ? 3.221 -7.196 0.822 1.00 92.62 93 MET A C 1
ATOM 746 O O . MET A 1 93 ? 2.264 -7.130 1.598 1.00 92.62 93 MET A O 1
ATOM 750 N N . SER A 1 94 ? 3.896 -8.327 0.623 1.00 93.56 94 SER A N 1
ATOM 751 C CA . SER A 1 94 ? 3.539 -9.599 1.258 1.00 93.56 94 SER A CA 1
ATOM 752 C C . SER A 1 94 ? 3.769 -9.550 2.772 1.00 93.56 94 SER A C 1
ATOM 754 O O . SER A 1 94 ? 2.889 -9.917 3.561 1.00 93.56 94 SER A O 1
ATOM 756 N N . LEU A 1 95 ? 4.919 -9.014 3.194 1.00 94.50 95 LEU A N 1
ATOM 757 C CA . LEU A 1 95 ? 5.235 -8.791 4.607 1.00 94.50 95 LEU A CA 1
ATOM 758 C C . LEU A 1 95 ? 4.261 -7.795 5.244 1.00 94.50 95 LEU A C 1
ATOM 760 O O . LEU A 1 95 ? 3.683 -8.077 6.295 1.00 94.50 95 LEU A O 1
ATOM 764 N N . TYR A 1 96 ? 4.022 -6.663 4.579 1.00 94.31 96 TYR A N 1
ATOM 765 C CA . TYR A 1 96 ? 3.089 -5.639 5.034 1.00 94.31 96 TYR A CA 1
ATOM 766 C C . TYR A 1 96 ? 1.676 -6.199 5.199 1.00 94.31 96 TYR A C 1
ATOM 768 O O . TYR A 1 96 ? 1.047 -5.946 6.222 1.00 94.31 96 TYR A O 1
ATOM 776 N N . THR A 1 97 ? 1.191 -7.006 4.251 1.00 94.50 97 THR A N 1
ATOM 777 C CA . THR A 1 97 ? -0.134 -7.644 4.329 1.00 94.50 97 THR A CA 1
ATOM 778 C C . THR A 1 97 ? -0.237 -8.564 5.542 1.00 94.50 97 THR A C 1
ATOM 780 O O . THR A 1 97 ? -1.200 -8.475 6.302 1.00 94.50 97 THR A O 1
ATOM 783 N N . THR A 1 98 ? 0.781 -9.400 5.769 1.00 93.00 98 THR A N 1
ATOM 784 C CA . THR A 1 98 ? 0.802 -10.372 6.874 1.00 93.00 98 THR A CA 1
ATOM 785 C C . THR A 1 98 ? 0.775 -9.688 8.240 1.00 93.00 98 THR A C 1
ATOM 787 O O . THR A 1 98 ? 0.063 -10.127 9.143 1.00 93.00 98 THR A O 1
ATOM 790 N N . VAL A 1 99 ? 1.528 -8.595 8.390 1.00 92.25 99 VAL A N 1
ATOM 791 C CA . VAL A 1 99 ? 1.553 -7.808 9.629 1.00 92.25 99 VAL A CA 1
ATOM 792 C C . VAL A 1 99 ? 0.261 -7.004 9.787 1.00 92.25 99 VAL A C 1
ATOM 794 O O . VAL A 1 99 ? -0.380 -7.080 10.830 1.00 92.25 99 VAL A O 1
ATOM 797 N N . THR A 1 100 ? -0.174 -6.300 8.739 1.00 91.25 100 THR A N 1
ATOM 798 C CA . THR A 1 100 ? -1.360 -5.422 8.754 1.00 91.25 100 THR A CA 1
ATOM 799 C C . THR A 1 100 ? -2.654 -6.179 9.045 1.00 91.25 100 THR A C 1
ATOM 801 O O . THR A 1 100 ? -3.553 -5.661 9.715 1.00 91.25 100 THR A O 1
ATOM 804 N N . TYR A 1 101 ? -2.755 -7.429 8.587 1.00 87.88 101 TYR A N 1
ATOM 805 C CA . TYR A 1 101 ? -3.889 -8.294 8.903 1.00 87.88 101 TYR A CA 1
ATOM 806 C C . TYR A 1 101 ? -4.070 -8.483 10.419 1.00 87.88 101 TYR A C 1
ATOM 808 O O . TYR A 1 101 ? -5.200 -8.553 10.891 1.00 87.88 101 TYR A O 1
ATOM 816 N N . LYS A 1 102 ? -2.967 -8.490 11.180 1.00 88.56 102 LYS A N 1
ATOM 817 C CA . LYS A 1 102 ? -2.942 -8.709 12.634 1.00 88.56 102 LYS A CA 1
ATOM 818 C C . LYS A 1 102 ? -2.947 -7.422 13.471 1.00 88.56 102 LYS A C 1
ATOM 820 O O . LYS A 1 102 ? -2.944 -7.512 14.690 1.00 88.56 102 LYS A O 1
ATOM 825 N N . GLU A 1 103 ? -2.936 -6.238 12.855 1.00 87.94 103 GLU A N 1
ATOM 826 C CA . GLU A 1 103 ? -2.835 -4.962 13.592 1.00 87.94 103 GLU A CA 1
ATOM 827 C C . GLU A 1 103 ? -4.087 -4.607 14.395 1.00 87.94 103 GLU A C 1
ATOM 829 O O . GLU A 1 103 ? -3.991 -3.954 15.430 1.00 87.94 103 GLU A O 1
ATOM 834 N N . ILE A 1 104 ? -5.261 -5.012 13.911 1.00 89.31 104 ILE A N 1
ATOM 835 C CA . ILE A 1 104 ? -6.531 -4.850 14.619 1.00 89.31 104 ILE A CA 1
ATOM 836 C C . ILE A 1 104 ? -7.354 -6.121 14.446 1.00 89.31 104 ILE A C 1
ATOM 838 O O . ILE A 1 104 ? -7.420 -6.666 13.339 1.00 89.31 104 ILE A O 1
ATOM 842 N N . ASP A 1 105 ? -8.012 -6.545 15.522 1.00 89.25 105 ASP A N 1
ATOM 843 C CA . ASP A 1 105 ? -8.893 -7.719 15.564 1.00 89.25 105 ASP A CA 1
ATOM 844 C C . ASP A 1 105 ? -10.262 -7.423 14.925 1.00 89.25 105 ASP A C 1
ATOM 846 O O . ASP A 1 105 ? -11.318 -7.650 15.496 1.00 89.25 105 ASP A O 1
ATOM 850 N N . ILE A 1 106 ? -10.248 -6.803 13.744 1.00 90.75 106 ILE A N 1
ATOM 851 C CA . ILE A 1 106 ? -11.441 -6.438 12.977 1.00 90.75 106 ILE A CA 1
ATOM 852 C C . ILE A 1 106 ? -11.318 -7.078 11.594 1.00 90.75 106 ILE A C 1
ATOM 854 O O . ILE A 1 106 ? -10.246 -6.972 10.981 1.00 90.75 106 ILE A O 1
ATOM 858 N N . PRO A 1 107 ? -12.384 -7.689 11.044 1.00 91.19 107 PRO A N 1
ATOM 859 C CA . PRO A 1 107 ? -12.355 -8.238 9.694 1.00 91.19 107 PRO A CA 1
ATOM 860 C C . PRO A 1 107 ? -11.943 -7.196 8.644 1.00 91.19 107 PRO A C 1
ATOM 862 O O . PRO A 1 107 ? -12.346 -6.034 8.710 1.00 91.19 107 PRO A O 1
ATOM 865 N N . LEU A 1 108 ? -11.196 -7.622 7.618 1.00 88.75 108 LEU A N 1
ATOM 866 C CA . LEU A 1 108 ? -10.662 -6.740 6.565 1.00 88.75 108 LEU A CA 1
ATOM 867 C C . LEU A 1 108 ? -11.748 -5.977 5.782 1.00 88.75 108 LEU A C 1
ATOM 869 O O . LEU A 1 108 ? -11.475 -4.950 5.187 1.00 88.75 108 LEU A O 1
ATOM 873 N N . ARG A 1 109 ? -12.993 -6.457 5.755 1.00 90.00 109 ARG A N 1
ATOM 874 C CA . ARG A 1 109 ? -14.088 -5.756 5.061 1.00 90.00 109 ARG A CA 1
ATOM 875 C C . ARG A 1 109 ? -14.775 -4.685 5.905 1.00 90.00 109 ARG A C 1
ATOM 877 O O . ARG A 1 109 ? -15.677 -4.037 5.393 1.00 90.00 109 ARG A O 1
ATOM 884 N N . CYS A 1 110 ? -14.371 -4.515 7.165 1.00 93.19 110 CYS A N 1
ATOM 885 C CA . CYS A 1 110 ? -14.937 -3.534 8.092 1.00 93.19 110 CYS A CA 1
ATOM 886 C C . CYS A 1 110 ? -16.476 -3.546 8.087 1.00 93.19 110 CYS A C 1
ATOM 888 O O . CYS A 1 110 ? -17.099 -2.558 7.692 1.00 93.19 110 CYS A O 1
ATOM 890 N N . PRO A 1 111 ? -17.107 -4.669 8.474 1.00 94.56 111 PRO A N 1
ATOM 891 C CA . PRO A 1 111 ? -18.544 -4.821 8.324 1.00 94.56 111 PRO A CA 1
ATOM 892 C C . PRO A 1 111 ? -19.305 -3.861 9.247 1.00 94.56 111 PRO A C 1
ATOM 894 O O . PRO A 1 111 ? -18.838 -3.511 10.332 1.00 94.56 111 PRO A O 1
ATOM 897 N N . GLU A 1 112 ? -20.481 -3.426 8.799 1.00 92.25 112 GLU A N 1
ATOM 898 C CA . GLU A 1 112 ? -21.313 -2.430 9.492 1.00 92.25 112 GLU A CA 1
ATOM 899 C C . GLU A 1 112 ? -21.847 -2.925 10.843 1.00 92.25 112 GLU A C 1
ATOM 901 O O . GLU A 1 112 ? -22.051 -2.135 11.757 1.00 92.25 112 GLU A O 1
ATOM 906 N N . ASN A 1 113 ? -22.025 -4.238 10.990 1.00 92.00 113 ASN A N 1
ATOM 907 C CA . ASN A 1 113 ? -22.517 -4.883 12.208 1.00 92.00 113 ASN A CA 1
ATOM 908 C C . ASN A 1 113 ? -21.411 -5.233 13.223 1.00 92.00 113 ASN A C 1
ATOM 910 O O . ASN A 1 113 ? -21.695 -5.891 14.223 1.00 92.00 113 ASN A O 1
ATOM 914 N N . TYR A 1 114 ? -20.158 -4.836 12.981 1.00 92.69 114 TYR A N 1
ATOM 915 C CA . TYR A 1 114 ? -19.077 -5.036 13.944 1.00 92.69 114 TYR A CA 1
ATOM 916 C C . TYR A 1 114 ? -19.194 -4.052 15.115 1.00 92.69 114 TYR A C 1
ATOM 918 O O . TYR A 1 114 ? -19.511 -2.878 14.922 1.00 92.69 114 TYR A O 1
ATOM 926 N N . ASN A 1 115 ? -18.896 -4.507 16.334 1.00 93.38 115 ASN A N 1
ATOM 927 C CA . ASN A 1 115 ? -18.945 -3.660 17.524 1.00 93.38 115 ASN A CA 1
ATOM 928 C C . ASN A 1 115 ? -17.672 -2.800 17.643 1.00 93.38 115 ASN A C 1
ATOM 930 O O . ASN A 1 115 ? -16.727 -3.145 18.354 1.00 93.38 115 ASN A O 1
ATOM 934 N N . TYR A 1 116 ? -17.618 -1.697 16.895 1.00 92.88 116 TYR A N 1
ATOM 935 C CA . TYR A 1 116 ? -16.503 -0.752 16.963 1.00 92.88 116 TYR A CA 1
ATOM 936 C C . TYR A 1 116 ? -16.512 0.006 18.289 1.00 92.88 116 TYR A C 1
ATOM 938 O O . TYR A 1 116 ? -17.517 0.601 18.668 1.00 92.88 116 TYR A O 1
ATOM 946 N N . THR A 1 117 ? -15.357 0.081 18.946 1.00 92.06 117 THR A N 1
ATOM 947 C CA . THR A 1 117 ? -15.195 0.845 20.194 1.00 92.06 117 THR A CA 1
ATOM 948 C C . THR A 1 117 ? -15.391 2.348 20.001 1.00 92.06 117 THR A C 1
ATOM 950 O O . THR A 1 117 ? -15.792 3.046 20.928 1.00 92.06 117 THR A O 1
ATOM 953 N N . SER A 1 118 ? -15.114 2.865 18.802 1.00 93.75 118 SER A N 1
ATOM 954 C CA . SER A 1 118 ? -15.416 4.244 18.426 1.00 93.75 118 SER A CA 1
ATOM 955 C C . SER A 1 118 ? -15.568 4.398 16.906 1.00 93.75 118 SER A C 1
ATOM 957 O O . SER A 1 118 ? -15.041 3.576 16.142 1.00 93.75 118 SER A O 1
ATOM 959 N N . PRO A 1 119 ? -16.205 5.487 16.432 1.00 93.75 119 PRO A N 1
ATOM 960 C CA . PRO A 1 119 ? -16.252 5.813 15.005 1.00 93.75 119 PRO A CA 1
ATOM 961 C C . PRO A 1 119 ? -14.857 5.934 14.378 1.00 93.75 119 PRO A C 1
ATOM 963 O O . PRO A 1 119 ? -14.656 5.583 13.217 1.00 93.75 119 PRO A O 1
ATOM 966 N N . LEU A 1 120 ? -13.868 6.382 15.158 1.00 95.25 120 LEU A N 1
ATOM 967 C CA . LEU A 1 120 ? -12.495 6.528 14.691 1.00 95.25 120 LEU A CA 1
ATOM 968 C C . LEU A 1 120 ? -11.836 5.169 14.406 1.00 95.25 120 LEU A C 1
ATOM 970 O O . LEU A 1 120 ? -11.105 5.048 13.426 1.00 95.25 120 LEU A O 1
ATOM 974 N N . VAL A 1 121 ? -12.145 4.130 15.190 1.00 94.56 121 VAL A N 1
ATOM 975 C CA . VAL A 1 121 ? -11.675 2.757 14.923 1.00 94.56 121 VAL A CA 1
ATOM 976 C C . VAL A 1 121 ? -12.311 2.186 13.653 1.00 94.56 121 VAL A C 1
ATOM 978 O O . VAL A 1 121 ? -11.632 1.508 12.879 1.00 94.56 121 VAL A O 1
ATOM 981 N N . LYS A 1 122 ? -13.581 2.507 13.376 1.00 95.50 122 LYS A N 1
ATOM 982 C CA . LYS A 1 122 ? -14.225 2.136 12.105 1.00 95.50 122 LYS A CA 1
ATOM 983 C C . LYS A 1 122 ? -13.501 2.761 10.910 1.00 95.50 122 LYS A C 1
ATOM 985 O O . LYS A 1 122 ? -13.156 2.053 9.965 1.00 95.50 122 LYS A O 1
ATOM 990 N N . ILE A 1 123 ? -13.202 4.058 10.983 1.00 96.00 123 ILE A N 1
ATOM 991 C CA . ILE A 1 123 ? -12.435 4.768 9.948 1.00 96.00 123 ILE A CA 1
ATOM 992 C C . ILE A 1 123 ? -11.030 4.160 9.804 1.00 96.00 123 ILE A C 1
ATOM 994 O O . ILE A 1 123 ? -10.576 3.913 8.687 1.00 96.00 123 ILE A O 1
ATOM 998 N N . ALA A 1 124 ? -10.354 3.855 10.916 1.00 95.56 124 ALA A N 1
ATOM 999 C CA . ALA A 1 124 ? -9.047 3.200 10.902 1.00 95.56 124 ALA A CA 1
ATOM 1000 C C . ALA A 1 124 ? -9.093 1.850 10.165 1.00 95.56 124 ALA A C 1
ATOM 1002 O O . ALA A 1 124 ? -8.232 1.574 9.326 1.00 95.56 124 ALA A O 1
ATOM 1003 N N . CYS A 1 125 ? -10.13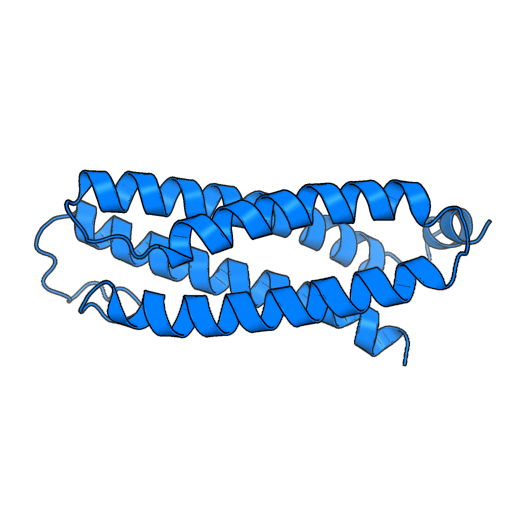0 1.039 10.405 1.00 95.56 125 CYS A N 1
ATOM 1004 C CA . CYS A 1 125 ? -10.347 -0.203 9.670 1.00 95.56 125 CYS A CA 1
ATOM 1005 C C . CYS A 1 125 ? -10.514 0.051 8.166 1.00 95.56 125 CYS A C 1
ATOM 1007 O O . CYS A 1 125 ? -9.848 -0.599 7.355 1.00 95.56 125 CYS A O 1
ATOM 1009 N N . GLN A 1 126 ? -11.376 0.994 7.777 1.00 95.88 126 GLN A N 1
ATOM 1010 C CA . GLN A 1 126 ? -11.653 1.283 6.367 1.00 95.88 126 GLN A CA 1
ATOM 1011 C C . GLN A 1 126 ? -10.391 1.735 5.629 1.00 95.88 126 GLN A C 1
ATOM 1013 O O . GLN A 1 126 ? -10.110 1.257 4.533 1.00 95.88 126 GLN A O 1
ATOM 1018 N N . ILE A 1 127 ? -9.583 2.584 6.260 1.00 96.00 127 ILE A N 1
ATOM 1019 C CA . ILE A 1 127 ? -8.344 3.106 5.677 1.00 96.00 127 ILE A CA 1
ATOM 1020 C C . ILE A 1 127 ? -7.266 2.033 5.596 1.00 96.00 127 ILE A C 1
ATOM 1022 O O . ILE A 1 127 ? -6.588 1.940 4.577 1.00 96.00 127 ILE A O 1
ATOM 1026 N N . ARG A 1 128 ? -7.142 1.169 6.612 1.00 95.25 128 ARG A N 1
ATOM 1027 C CA . ARG A 1 128 ? -6.277 -0.019 6.546 1.00 95.25 128 ARG A CA 1
ATOM 1028 C C . ARG A 1 128 ? -6.616 -0.872 5.321 1.00 95.25 128 ARG A C 1
ATOM 1030 O O . ARG A 1 128 ? -5.724 -1.311 4.598 1.00 95.25 128 ARG A O 1
ATOM 1037 N N . SER A 1 129 ? -7.905 -1.086 5.096 1.00 94.94 129 SER A N 1
ATOM 1038 C CA . SER A 1 129 ? -8.417 -1.958 4.039 1.00 94.94 129 SER A CA 1
ATOM 1039 C C . SER A 1 129 ? -8.250 -1.324 2.661 1.00 94.94 129 SER A C 1
ATOM 1041 O O . SER A 1 129 ? -7.746 -1.972 1.748 1.00 94.94 129 SER A O 1
ATOM 1043 N N . ALA A 1 130 ? -8.567 -0.033 2.532 1.00 95.31 130 ALA A N 1
ATOM 1044 C CA . ALA A 1 130 ? -8.301 0.744 1.329 1.00 95.31 130 ALA A CA 1
ATOM 1045 C C . ALA A 1 130 ? -6.804 0.745 0.992 1.00 95.31 130 ALA A C 1
ATOM 1047 O O . ALA A 1 130 ? -6.438 0.450 -0.140 1.00 95.31 130 ALA A O 1
ATOM 1048 N N . ASN A 1 131 ? -5.929 0.986 1.972 1.00 95.06 131 ASN A N 1
ATOM 1049 C CA . ASN A 1 131 ? -4.487 0.982 1.750 1.00 95.06 131 ASN A CA 1
ATOM 1050 C C . ASN A 1 131 ? -3.988 -0.374 1.225 1.00 95.06 131 ASN A C 1
ATOM 1052 O O . ASN A 1 131 ? -3.237 -0.407 0.255 1.00 95.06 131 ASN A O 1
ATOM 1056 N N . LEU A 1 132 ? -4.449 -1.492 1.803 1.00 94.38 132 LEU A N 1
ATOM 1057 C CA . LEU A 1 132 ? -4.112 -2.830 1.301 1.00 94.38 132 LEU A CA 1
ATOM 1058 C C . LEU A 1 132 ? -4.604 -3.049 -0.136 1.00 94.38 132 LEU A C 1
ATOM 1060 O O . LEU A 1 132 ? -3.841 -3.532 -0.967 1.00 94.38 132 LEU A O 1
ATOM 1064 N N . ILE A 1 133 ? -5.844 -2.670 -0.449 1.00 94.25 133 ILE A N 1
ATOM 1065 C CA . ILE A 1 133 ? -6.408 -2.819 -1.798 1.00 94.25 133 ILE A CA 1
ATOM 1066 C C . ILE A 1 133 ? -5.595 -2.014 -2.820 1.00 94.25 133 ILE A C 1
ATOM 1068 O O . ILE A 1 133 ? -5.165 -2.567 -3.829 1.00 94.25 133 ILE A O 1
ATOM 1072 N N . PHE A 1 134 ? -5.341 -0.732 -2.551 1.00 93.62 134 PHE A N 1
ATOM 1073 C CA . PHE A 1 134 ? -4.581 0.139 -3.452 1.00 93.62 134 PHE A CA 1
ATOM 1074 C C . PHE A 1 134 ? -3.139 -0.338 -3.636 1.00 93.62 134 PHE A C 1
ATOM 1076 O O . PHE A 1 134 ? -2.624 -0.323 -4.754 1.00 93.62 134 PHE A O 1
ATOM 1083 N N . MET A 1 135 ? -2.506 -0.816 -2.564 1.00 93.50 135 MET A N 1
ATOM 1084 C CA . MET A 1 135 ? -1.176 -1.414 -2.617 1.00 93.50 135 MET A CA 1
ATOM 1085 C C . MET A 1 135 ? -1.150 -2.614 -3.583 1.00 93.50 135 MET A C 1
ATOM 1087 O O . MET A 1 135 ? -0.363 -2.625 -4.528 1.00 93.50 135 MET A O 1
ATOM 1091 N N . TRP A 1 136 ? -2.064 -3.578 -3.427 1.00 93.06 136 TRP A N 1
ATOM 1092 C CA . TRP A 1 136 ? -2.121 -4.756 -4.301 1.00 93.06 136 TRP A CA 1
ATOM 1093 C C . TRP A 1 136 ? -2.486 -4.421 -5.752 1.00 93.06 136 TRP A C 1
ATOM 1095 O O . TRP A 1 136 ? -1.860 -4.956 -6.667 1.00 93.06 136 TRP A O 1
ATOM 1105 N N . ILE A 1 137 ? -3.438 -3.508 -5.982 1.00 91.56 137 ILE A N 1
ATOM 1106 C CA . ILE A 1 137 ? -3.771 -3.023 -7.332 1.00 91.56 137 ILE A CA 1
ATOM 1107 C C . ILE A 1 137 ? -2.529 -2.422 -8.000 1.00 91.56 137 ILE A C 1
ATOM 1109 O O . ILE A 1 137 ? -2.231 -2.748 -9.147 1.00 91.56 137 ILE A O 1
ATOM 1113 N N . THR A 1 138 ? -1.766 -1.602 -7.273 1.00 89.94 138 THR A N 1
ATOM 1114 C CA . THR A 1 138 ? -0.524 -1.004 -7.783 1.00 89.94 138 THR A CA 1
ATOM 1115 C C . THR A 1 138 ? 0.491 -2.074 -8.174 1.00 89.94 138 THR A C 1
ATOM 1117 O O . THR A 1 138 ? 1.067 -1.997 -9.256 1.00 89.94 138 THR A O 1
ATOM 1120 N N . GLY A 1 139 ? 0.672 -3.109 -7.348 1.00 88.62 139 GLY A N 1
ATOM 1121 C CA . GLY A 1 139 ? 1.573 -4.222 -7.661 1.00 88.62 139 GLY A CA 1
ATOM 1122 C C . GLY A 1 139 ? 1.183 -4.997 -8.917 1.00 88.62 139 GLY A C 1
ATOM 1123 O O . GLY A 1 139 ? 2.047 -5.305 -9.735 1.00 88.62 139 GLY A O 1
ATOM 1124 N N . VAL A 1 140 ? -0.111 -5.261 -9.114 1.00 87.69 140 VAL A N 1
ATOM 1125 C CA . VAL A 1 140 ? -0.614 -5.931 -10.326 1.00 87.69 140 VAL A CA 1
ATOM 1126 C C . VAL A 1 140 ? -0.394 -5.064 -11.567 1.00 87.69 140 VAL A C 1
ATOM 1128 O O . VAL A 1 140 ? 0.075 -5.561 -12.590 1.00 87.69 140 VAL A O 1
ATOM 1131 N N . ILE A 1 141 ? -0.673 -3.760 -11.482 1.00 84.12 141 ILE A N 1
ATOM 1132 C CA . ILE A 1 141 ? -0.450 -2.836 -12.603 1.00 84.12 141 ILE A CA 1
ATOM 1133 C C . ILE A 1 141 ? 1.044 -2.747 -12.932 1.00 84.12 141 ILE A C 1
ATOM 1135 O O . ILE A 1 141 ? 1.394 -2.791 -14.108 1.00 84.12 141 ILE A O 1
ATOM 1139 N N . LEU A 1 142 ? 1.927 -2.703 -11.927 1.00 80.50 142 LEU A N 1
ATOM 1140 C CA . LEU A 1 142 ? 3.384 -2.733 -12.115 1.00 80.50 142 LEU A CA 1
ATOM 1141 C C . LEU A 1 142 ? 3.884 -4.025 -12.774 1.00 80.50 142 LEU A C 1
ATOM 1143 O O . LEU A 1 142 ? 4.897 -3.990 -13.465 1.00 80.50 142 LEU A O 1
ATOM 1147 N N . ALA A 1 143 ? 3.194 -5.149 -12.575 1.00 76.69 143 ALA A N 1
ATOM 1148 C CA . ALA A 1 143 ? 3.544 -6.423 -13.198 1.00 76.69 143 ALA A CA 1
ATOM 1149 C C . ALA A 1 143 ? 3.162 -6.479 -14.686 1.00 76.69 143 ALA A C 1
ATOM 1151 O O . ALA A 1 143 ? 3.830 -7.148 -15.473 1.00 76.69 143 ALA A O 1
ATOM 1152 N N . SER A 1 144 ? 2.099 -5.772 -15.085 1.00 71.50 144 SER A N 1
ATOM 1153 C CA . SER A 1 144 ? 1.534 -5.858 -16.440 1.00 71.50 144 SER A CA 1
ATOM 1154 C C . SER A 1 144 ? 2.521 -5.574 -17.591 1.00 71.50 144 SER A C 1
ATOM 1156 O O . SER A 1 144 ? 2.499 -6.335 -18.557 1.00 71.50 144 SER A O 1
ATOM 1158 N N . PRO A 1 145 ? 3.451 -4.596 -17.517 1.00 63.12 145 PRO A N 1
ATOM 1159 C CA . PRO A 1 145 ? 4.396 -4.337 -18.602 1.00 63.12 145 PRO A CA 1
ATOM 1160 C C . PRO A 1 145 ? 5.453 -5.439 -18.736 1.00 63.12 145 PRO A C 1
ATOM 1162 O O . PRO A 1 145 ? 5.952 -5.661 -19.831 1.00 63.12 145 PRO A O 1
ATOM 1165 N N . ILE A 1 146 ? 5.781 -6.144 -17.644 1.00 59.88 146 ILE A N 1
ATOM 1166 C CA . ILE A 1 146 ? 6.760 -7.242 -17.641 1.00 59.88 146 ILE A CA 1
ATOM 1167 C C . ILE A 1 146 ? 6.196 -8.442 -18.410 1.00 59.88 146 ILE A C 1
ATOM 1169 O O . ILE A 1 146 ? 6.901 -9.037 -19.217 1.00 59.88 146 ILE A O 1
ATOM 1173 N N . PHE A 1 147 ? 4.910 -8.754 -18.222 1.00 53.31 147 PHE A N 1
ATOM 1174 C CA . PHE A 1 147 ? 4.232 -9.828 -18.956 1.00 53.31 147 PHE A CA 1
ATOM 1175 C C . PHE A 1 147 ? 3.965 -9.497 -20.430 1.00 53.31 147 PHE A C 1
ATOM 1177 O O . PHE A 1 147 ? 3.797 -10.415 -21.219 1.00 53.31 147 PHE A O 1
ATOM 1184 N N . CYS A 1 148 ? 3.933 -8.216 -20.814 1.00 48.81 148 CYS A N 1
ATOM 1185 C CA . CYS A 1 148 ? 3.823 -7.803 -22.218 1.00 48.81 148 CYS A CA 1
ATOM 1186 C C . CYS A 1 148 ? 5.173 -7.747 -22.959 1.00 48.81 148 CYS A C 1
ATOM 1188 O O . CYS A 1 148 ? 5.177 -7.577 -24.176 1.00 48.81 148 CYS A O 1
ATOM 1190 N N . LEU A 1 149 ? 6.302 -7.821 -22.242 1.00 41.69 149 LEU A N 1
ATOM 1191 C CA . LEU A 1 149 ? 7.660 -7.805 -22.809 1.00 41.69 149 LEU A CA 1
ATOM 1192 C C . LEU A 1 149 ? 8.266 -9.211 -22.994 1.00 41.69 149 LEU A C 1
ATOM 1194 O O . LEU A 1 149 ? 9.326 -9.317 -23.612 1.00 41.69 149 LEU A O 1
ATOM 1198 N N . CYS A 1 150 ? 7.611 -10.254 -22.474 1.00 35.78 150 CYS A N 1
ATOM 1199 C CA . CYS A 1 150 ? 7.924 -11.670 -22.699 1.00 35.78 150 CYS A CA 1
ATOM 1200 C C . CYS A 1 150 ? 6.972 -12.266 -23.740 1.00 35.78 150 CYS A C 1
ATOM 1202 O O . CYS A 1 150 ? 7.438 -13.131 -24.513 1.00 35.78 150 CYS A O 1
#